Protein AF-A0A094BS01-F1 (afdb_monomer_lite)

Sequence (118 aa):
MRLLELLRDTLRKKVPPGAGDSTLRLKMDSAYDYYSLSKIDEDPDDLFEKFCGFFDDVRDMMEIENLSNARKAAYEEYTMDSMAAMIFGSNMIEKAGSTEETTLKLCKDVFTGTTVPQ

Structure (mmCIF, N/CA/C/O backbone):
data_AF-A0A094BS01-F1
#
_entry.id   AF-A0A094BS01-F1
#
loop_
_atom_site.group_PDB
_atom_site.id
_atom_site.type_symbol
_atom_site.label_atom_id
_atom_site.label_alt_id
_atom_site.label_comp_id
_atom_site.label_asym_id
_atom_site.label_entity_id
_atom_site.label_seq_id
_atom_site.pdbx_PDB_ins_code
_atom_site.Cartn_x
_atom_site.Cartn_y
_atom_site.Cartn_z
_atom_site.occupancy
_atom_site.B_iso_or_equiv
_atom_site.auth_seq_id
_atom_site.auth_comp_id
_atom_site.auth_asym_id
_atom_site.auth_atom_id
_atom_site.pdbx_PDB_model_num
ATOM 1 N N . MET A 1 1 ? -3.681 -29.356 2.239 1.00 50.09 1 MET A N 1
ATOM 2 C CA . MET A 1 1 ? -2.328 -28.866 1.900 1.00 50.09 1 MET A CA 1
ATOM 3 C C . MET A 1 1 ? -2.199 -27.449 2.415 1.00 50.09 1 MET A C 1
ATOM 5 O O . MET A 1 1 ? -3.134 -26.680 2.221 1.00 50.09 1 MET A O 1
ATOM 9 N N . ARG A 1 2 ? -1.121 -27.128 3.138 1.00 66.88 2 ARG A N 1
ATOM 10 C CA . ARG A 1 2 ? -0.937 -25.799 3.749 1.00 66.88 2 ARG A CA 1
ATOM 11 C C . ARG A 1 2 ? -0.362 -24.835 2.705 1.00 66.88 2 ARG A C 1
ATOM 13 O O . ARG A 1 2 ? 0.518 -25.227 1.950 1.00 66.88 2 ARG A O 1
ATOM 20 N N . LEU A 1 3 ? -0.836 -23.587 2.676 1.00 52.03 3 LEU A N 1
ATOM 21 C CA . LEU A 1 3 ? -0.412 -22.520 1.745 1.00 52.03 3 LEU A CA 1
ATOM 22 C C . LEU A 1 3 ? 1.122 -22.409 1.616 1.00 52.03 3 LEU A C 1
ATOM 24 O O . LEU A 1 3 ? 1.658 -22.254 0.522 1.00 52.03 3 LEU A O 1
ATOM 28 N N . LEU A 1 4 ? 1.818 -22.595 2.738 1.00 60.41 4 LEU A N 1
ATOM 29 C CA . LEU A 1 4 ? 3.277 -22.653 2.848 1.00 60.41 4 LEU A CA 1
ATOM 30 C C . LEU A 1 4 ? 3.928 -23.741 1.980 1.00 60.41 4 LEU A C 1
ATOM 32 O O . LEU A 1 4 ? 4.967 -23.499 1.374 1.00 60.41 4 LEU A O 1
ATOM 36 N N . GLU A 1 5 ? 3.332 -24.930 1.892 1.00 66.81 5 GLU A N 1
ATOM 37 C CA . GLU A 1 5 ? 3.862 -26.032 1.077 1.00 66.81 5 GLU A CA 1
ATOM 38 C C . GLU A 1 5 ? 3.704 -25.728 -0.413 1.00 66.81 5 GLU A C 1
ATOM 40 O O . GLU A 1 5 ? 4.632 -25.943 -1.189 1.00 66.81 5 GLU A O 1
ATOM 45 N N . LEU A 1 6 ? 2.566 -25.141 -0.797 1.00 69.25 6 LEU A N 1
ATOM 46 C CA . LEU A 1 6 ? 2.284 -24.757 -2.179 1.00 69.25 6 LEU A CA 1
ATOM 47 C C . LEU A 1 6 ? 3.221 -23.636 -2.657 1.00 69.25 6 LEU A C 1
ATOM 49 O O . LEU A 1 6 ? 3.748 -23.696 -3.769 1.00 69.25 6 LEU A O 1
ATOM 53 N N . LEU A 1 7 ? 3.464 -22.634 -1.807 1.00 58.84 7 LEU A N 1
ATOM 54 C CA . LEU A 1 7 ? 4.393 -21.537 -2.086 1.00 58.84 7 LEU A CA 1
ATOM 55 C C . LEU A 1 7 ? 5.828 -22.050 -2.230 1.00 58.84 7 LEU A C 1
ATOM 57 O O . LEU A 1 7 ? 6.513 -21.712 -3.196 1.00 58.84 7 LEU A O 1
ATOM 61 N N . ARG A 1 8 ? 6.264 -22.930 -1.323 1.00 64.00 8 ARG A N 1
ATOM 62 C CA . ARG A 1 8 ? 7.618 -23.500 -1.346 1.00 64.00 8 ARG A CA 1
ATOM 63 C C . ARG A 1 8 ? 7.862 -24.362 -2.583 1.00 64.00 8 ARG A C 1
ATOM 65 O O . ARG A 1 8 ? 8.921 -24.251 -3.199 1.00 64.00 8 ARG A O 1
ATOM 72 N N . ASP A 1 9 ? 6.885 -25.176 -2.974 1.00 64.88 9 ASP A N 1
ATOM 73 C CA . ASP A 1 9 ? 6.971 -26.001 -4.182 1.00 64.88 9 ASP A CA 1
ATOM 74 C C . ASP A 1 9 ? 6.944 -25.162 -5.461 1.00 64.88 9 ASP A C 1
ATOM 76 O O . ASP A 1 9 ? 7.663 -25.463 -6.415 1.00 64.88 9 ASP A O 1
ATOM 80 N N . THR A 1 10 ? 6.154 -24.088 -5.489 1.00 63.66 10 THR A N 1
ATOM 81 C CA . THR A 1 10 ? 6.067 -23.199 -6.656 1.00 63.66 10 THR A CA 1
ATOM 82 C C . THR A 1 10 ? 7.361 -22.407 -6.848 1.00 63.66 10 THR A C 1
ATOM 84 O O . THR A 1 10 ? 7.856 -22.306 -7.972 1.00 63.66 10 THR A O 1
ATOM 87 N N . LEU A 1 11 ? 7.963 -21.920 -5.758 1.00 54.59 11 LEU A N 1
ATOM 88 C CA . LEU A 1 11 ? 9.248 -21.216 -5.782 1.00 54.59 11 LEU A CA 1
ATOM 89 C C . LEU A 1 11 ? 10.398 -22.140 -6.208 1.00 54.59 11 LEU A C 1
ATOM 91 O O . LEU A 1 11 ? 11.197 -21.763 -7.063 1.00 54.59 11 LEU A O 1
ATOM 95 N N . ARG A 1 12 ? 10.432 -23.383 -5.706 1.00 55.69 12 ARG A N 1
ATOM 96 C CA . ARG A 1 12 ? 11.433 -24.392 -6.108 1.00 55.69 12 ARG A CA 1
ATOM 97 C C . ARG A 1 12 ? 11.294 -24.852 -7.559 1.00 55.69 12 ARG A C 1
ATOM 99 O O . ARG A 1 12 ? 12.291 -25.218 -8.170 1.00 55.69 12 ARG A O 1
ATOM 106 N N . LYS A 1 13 ? 10.078 -24.858 -8.114 1.00 55.94 13 LYS A N 1
ATOM 107 C CA . LYS A 1 13 ? 9.837 -25.223 -9.521 1.00 55.94 13 LYS A CA 1
ATOM 108 C C . LYS A 1 13 ? 10.174 -24.095 -10.495 1.00 55.94 13 LYS A C 1
ATOM 110 O O . LYS A 1 13 ? 10.536 -24.387 -11.630 1.00 55.94 13 LYS A O 1
ATOM 115 N N . LYS A 1 14 ? 10.040 -22.828 -10.082 1.00 49.59 14 LYS A N 1
ATOM 116 C CA . LYS A 1 14 ? 10.302 -21.662 -10.945 1.00 49.59 14 LYS A CA 1
ATOM 117 C C . LYS A 1 14 ? 11.722 -21.108 -10.846 1.00 49.59 14 LYS A C 1
ATOM 119 O O . LYS A 1 14 ? 12.153 -20.437 -11.778 1.00 49.59 14 LYS A O 1
ATOM 124 N N . VAL A 1 15 ? 12.451 -21.403 -9.772 1.00 47.12 15 VAL A N 1
ATOM 125 C CA . VAL A 1 15 ? 13.846 -20.986 -9.607 1.00 47.12 15 VAL A CA 1
ATOM 126 C C . VAL A 1 15 ? 14.702 -22.243 -9.457 1.00 47.12 15 VAL A C 1
ATOM 128 O O . VAL A 1 15 ? 14.685 -22.861 -8.389 1.00 47.12 15 VAL A O 1
ATOM 131 N N . PRO A 1 16 ? 15.427 -22.671 -10.509 1.00 48.09 16 PRO A N 1
ATOM 132 C CA . PRO A 1 16 ? 16.365 -23.769 -10.366 1.00 48.09 16 PRO A CA 1
ATOM 133 C C . PRO A 1 16 ? 17.413 -23.403 -9.301 1.00 48.09 16 PRO A C 1
ATOM 135 O O . PRO A 1 16 ? 17.854 -22.249 -9.260 1.00 48.09 16 PRO A O 1
ATOM 138 N N . PRO A 1 17 ? 17.847 -24.354 -8.454 1.00 48.59 17 PRO A N 1
ATOM 139 C CA . PRO A 1 17 ? 19.005 -24.139 -7.600 1.00 48.59 17 PRO A CA 1
ATOM 140 C C . PRO A 1 17 ? 20.188 -23.825 -8.512 1.00 48.59 17 PRO A C 1
ATOM 142 O O . PRO A 1 17 ? 20.433 -24.567 -9.463 1.00 48.59 17 PRO A O 1
ATOM 145 N N . GLY A 1 18 ? 20.859 -22.704 -8.247 1.00 53.78 18 GLY A N 1
ATOM 146 C CA . GLY A 1 18 ? 21.872 -22.117 -9.117 1.00 53.78 18 GLY A CA 1
ATOM 147 C C . GLY A 1 18 ? 22.835 -23.144 -9.709 1.00 53.78 18 GLY A C 1
ATOM 148 O O . GLY A 1 18 ? 23.735 -23.637 -9.035 1.00 53.78 18 GLY A O 1
ATOM 149 N N . ALA A 1 19 ? 22.659 -23.415 -10.997 1.00 45.47 19 ALA A N 1
ATOM 150 C CA . ALA A 1 19 ? 23.648 -24.041 -11.849 1.00 45.47 19 ALA A CA 1
ATOM 151 C C . ALA A 1 19 ? 23.772 -23.158 -13.093 1.00 45.47 19 ALA A C 1
ATOM 153 O O . ALA A 1 19 ? 22.785 -22.925 -13.781 1.00 45.47 19 ALA A O 1
ATOM 154 N N . GLY A 1 20 ? 24.983 -22.621 -13.267 1.00 51.47 20 GLY A N 1
ATOM 155 C CA . GLY A 1 20 ? 25.543 -21.879 -14.400 1.00 51.47 20 GLY A CA 1
ATOM 156 C C . GLY A 1 20 ? 24.620 -21.404 -15.528 1.00 51.47 20 GLY A C 1
ATOM 157 O O . GLY A 1 20 ? 24.025 -22.204 -16.238 1.00 51.47 20 GLY A O 1
ATOM 158 N N . ASP A 1 21 ? 24.682 -20.093 -15.776 1.00 52.84 21 ASP A N 1
ATOM 159 C CA . ASP A 1 21 ? 24.265 -19.414 -17.013 1.00 52.84 21 ASP A CA 1
ATOM 160 C C . ASP A 1 21 ? 22.754 -19.251 -17.259 1.00 52.84 21 ASP A C 1
ATOM 162 O O . ASP A 1 21 ? 22.203 -19.562 -18.314 1.00 52.84 21 ASP A O 1
ATOM 166 N N . SER A 1 22 ? 22.061 -18.630 -16.303 1.00 46.09 22 SER A N 1
ATOM 167 C CA . SER A 1 22 ? 20.774 -17.988 -16.581 1.00 46.09 22 SER A CA 1
ATOM 168 C C . SER A 1 22 ? 20.983 -16.668 -17.341 1.00 46.09 22 SER A C 1
ATOM 170 O O . SER A 1 22 ? 21.547 -15.711 -16.807 1.00 46.09 22 SER A O 1
ATOM 172 N N . THR A 1 23 ? 20.474 -16.582 -18.575 1.00 47.47 23 THR A N 1
ATOM 173 C CA . THR A 1 23 ? 20.512 -15.377 -19.437 1.00 47.47 23 THR A CA 1
ATOM 174 C C . THR A 1 23 ? 19.675 -14.208 -18.889 1.00 47.47 23 THR A C 1
ATOM 176 O O . THR A 1 23 ? 19.795 -13.077 -19.357 1.00 47.47 23 THR A O 1
ATOM 179 N N . LEU A 1 24 ? 18.852 -14.452 -17.864 1.00 45.00 24 LEU A N 1
ATOM 180 C CA . LEU A 1 24 ? 18.193 -13.417 -17.068 1.00 45.00 24 LEU A CA 1
ATOM 181 C C . LEU A 1 24 ? 19.197 -12.804 -16.088 1.00 45.00 24 LEU A C 1
ATOM 183 O O . LEU A 1 24 ? 19.291 -13.188 -14.925 1.00 45.00 24 LEU A O 1
ATOM 187 N N . ARG A 1 25 ? 19.962 -11.827 -16.574 1.00 42.97 25 ARG A N 1
ATOM 188 C CA . ARG A 1 25 ? 20.706 -10.911 -15.711 1.00 42.97 25 ARG A CA 1
ATOM 189 C C . ARG A 1 25 ? 19.786 -9.753 -15.347 1.00 42.97 25 ARG A C 1
ATOM 191 O O . ARG A 1 25 ? 19.609 -8.843 -16.154 1.00 42.97 25 ARG A O 1
ATOM 198 N N . LEU A 1 26 ? 19.214 -9.779 -14.143 1.00 49.09 26 LEU A N 1
ATOM 199 C CA . LEU A 1 26 ? 18.655 -8.572 -13.533 1.00 49.09 26 LEU A CA 1
ATOM 200 C C . LEU A 1 26 ? 19.815 -7.587 -13.362 1.00 49.09 26 LEU A C 1
ATOM 202 O O . LEU A 1 26 ? 20.689 -7.772 -12.515 1.00 49.09 26 LEU A O 1
ATOM 206 N N . LYS A 1 27 ? 19.895 -6.591 -14.245 1.00 44.59 27 LYS A N 1
ATOM 207 C CA . LYS A 1 27 ? 20.909 -5.546 -14.154 1.00 44.59 27 LYS A CA 1
ATOM 208 C C . LYS A 1 27 ? 20.429 -4.550 -13.104 1.00 44.59 27 LYS A C 1
ATOM 210 O O . LYS A 1 27 ? 19.662 -3.653 -13.434 1.00 44.59 27 LYS A O 1
ATOM 215 N N . MET A 1 28 ? 20.862 -4.739 -11.859 1.00 53.19 28 MET A N 1
ATOM 216 C CA . MET A 1 28 ? 20.645 -3.747 -10.806 1.00 53.19 28 MET A CA 1
ATOM 217 C C . MET A 1 28 ? 21.291 -2.427 -11.223 1.00 53.19 28 MET A C 1
ATOM 219 O O . MET A 1 28 ? 22.423 -2.406 -11.721 1.00 53.19 28 MET A O 1
ATOM 223 N N . ASP A 1 29 ? 20.551 -1.337 -11.062 1.00 52.66 29 ASP A N 1
ATOM 224 C CA . ASP A 1 29 ? 21.084 -0.003 -11.292 1.00 52.66 29 ASP A CA 1
ATOM 225 C C . ASP A 1 29 ? 22.143 0.325 -10.227 1.00 52.66 29 ASP A C 1
ATOM 227 O O . ASP A 1 29 ? 22.030 -0.058 -9.067 1.00 52.66 29 ASP A O 1
ATOM 231 N N . SER A 1 30 ? 23.169 1.070 -10.62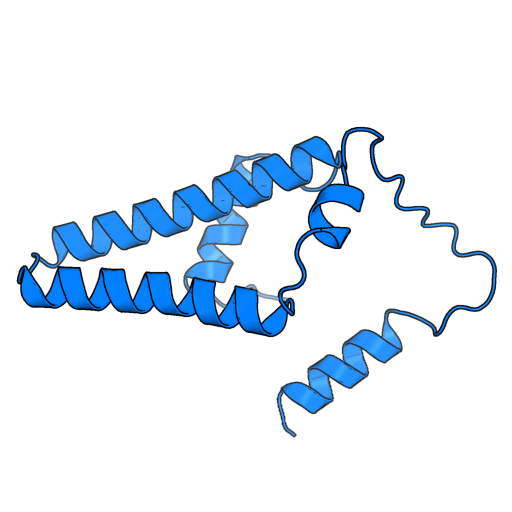3 1.00 56.75 30 SER A N 1
ATOM 232 C CA . SER A 1 30 ? 24.187 1.642 -9.736 1.00 56.75 30 SER A CA 1
ATOM 233 C C . SER A 1 30 ? 23.624 2.580 -8.662 1.00 56.75 30 SER A C 1
ATOM 235 O O . SER A 1 30 ? 24.298 2.829 -7.668 1.00 56.75 30 SER A O 1
ATOM 237 N N . ALA A 1 31 ? 22.402 3.089 -8.852 1.00 56.47 31 ALA A N 1
ATOM 238 C CA . ALA A 1 31 ? 21.666 3.850 -7.844 1.00 56.47 31 ALA A CA 1
ATOM 239 C C . ALA A 1 31 ? 21.030 2.967 -6.752 1.00 56.47 31 ALA A C 1
ATOM 241 O O . ALA A 1 31 ? 20.578 3.485 -5.732 1.00 56.47 31 ALA A O 1
ATOM 242 N N . TYR A 1 32 ? 20.978 1.647 -6.954 1.00 53.75 32 TYR A N 1
ATOM 243 C CA . TYR A 1 32 ? 20.406 0.706 -6.000 1.00 53.75 32 TYR A CA 1
ATOM 244 C C . TYR A 1 32 ? 21.445 0.373 -4.920 1.00 53.75 32 TYR A C 1
ATOM 246 O O . TYR A 1 32 ? 22.258 -0.544 -5.061 1.00 53.75 32 TYR A O 1
ATOM 254 N N . ASP A 1 33 ? 21.459 1.165 -3.846 1.00 59.00 33 ASP A N 1
ATOM 255 C CA . ASP A 1 33 ? 22.400 1.005 -2.736 1.00 59.00 33 ASP A CA 1
ATOM 256 C C . ASP A 1 33 ? 22.008 -0.162 -1.813 1.00 59.00 33 ASP A C 1
ATOM 258 O O . ASP A 1 33 ? 21.475 0.014 -0.716 1.00 59.00 33 ASP A O 1
ATOM 262 N N . TYR A 1 34 ? 22.323 -1.382 -2.247 1.00 49.91 34 TYR A N 1
ATOM 263 C CA . TYR A 1 34 ? 22.197 -2.580 -1.413 1.00 49.91 34 TYR A CA 1
ATOM 264 C C . TYR A 1 34 ? 23.045 -2.487 -0.129 1.00 49.91 34 TYR A C 1
ATOM 266 O O . TYR A 1 34 ? 22.710 -3.096 0.889 1.00 49.91 34 TYR A O 1
ATOM 274 N N . TYR A 1 35 ? 24.126 -1.693 -0.130 1.00 50.03 35 TYR A N 1
ATOM 275 C CA . TYR A 1 35 ? 24.964 -1.523 1.056 1.00 50.03 35 TYR A CA 1
ATOM 276 C C . TYR A 1 35 ? 24.260 -0.739 2.167 1.00 50.03 35 TYR A C 1
ATOM 278 O O . TYR A 1 35 ? 24.611 -0.919 3.333 1.00 50.03 35 TYR A O 1
ATOM 286 N N . SER A 1 36 ? 23.237 0.061 1.861 1.00 54.47 36 SER A N 1
ATOM 287 C CA . SER A 1 36 ? 22.383 0.658 2.893 1.00 54.47 36 SER A CA 1
ATOM 288 C C . SER A 1 36 ? 21.492 -0.375 3.587 1.00 54.47 36 SER A C 1
ATOM 290 O O . SER A 1 36 ? 21.314 -0.279 4.796 1.00 54.47 36 SER A O 1
ATOM 292 N N . LEU A 1 37 ? 21.026 -1.414 2.883 1.00 52.66 37 LEU A N 1
ATOM 293 C CA . LEU A 1 37 ? 20.295 -2.528 3.506 1.00 52.66 37 LEU A CA 1
ATOM 294 C C . LEU A 1 37 ? 21.220 -3.428 4.334 1.00 52.66 37 LEU A C 1
ATOM 296 O O . LEU A 1 37 ? 20.825 -3.885 5.393 1.00 52.66 37 LEU A O 1
ATOM 300 N N . SER A 1 38 ? 22.484 -3.605 3.931 1.00 53.00 38 SER A N 1
ATOM 301 C CA . SER A 1 38 ? 23.482 -4.317 4.755 1.00 53.00 38 SER A CA 1
ATOM 302 C C . SER A 1 38 ? 23.877 -3.594 6.054 1.00 53.00 38 SER A C 1
ATOM 304 O O . SER A 1 38 ? 24.602 -4.157 6.869 1.00 53.00 38 SER A O 1
ATOM 306 N N . LYS A 1 39 ? 23.440 -2.338 6.237 1.00 56.19 39 LYS A N 1
ATOM 307 C CA . LYS A 1 39 ? 23.568 -1.580 7.495 1.00 56.19 39 LYS A CA 1
ATOM 308 C C . LYS A 1 39 ? 22.320 -1.679 8.371 1.00 56.19 39 LYS A C 1
ATOM 310 O O . LYS A 1 39 ? 22.352 -1.206 9.504 1.00 56.19 39 LYS A O 1
ATOM 315 N N . ILE A 1 40 ? 21.233 -2.232 7.839 1.00 60.59 40 ILE A N 1
ATOM 316 C CA . ILE A 1 40 ? 20.039 -2.553 8.604 1.00 60.59 40 ILE A CA 1
ATOM 317 C C . ILE A 1 40 ? 20.301 -3.937 9.191 1.00 60.59 40 ILE A C 1
ATOM 319 O O . ILE A 1 40 ? 20.187 -4.946 8.509 1.00 60.59 40 ILE A O 1
ATOM 323 N N . ASP A 1 41 ? 20.727 -3.957 10.450 1.00 61.72 41 ASP A N 1
ATOM 324 C CA . ASP A 1 41 ? 20.968 -5.178 11.236 1.00 61.72 41 ASP A CA 1
ATOM 325 C C . ASP A 1 41 ? 19.642 -5.783 11.758 1.00 61.72 41 ASP A C 1
ATOM 327 O O . ASP A 1 41 ? 19.635 -6.566 12.702 1.00 61.72 41 ASP A O 1
ATOM 331 N N . GLU A 1 42 ? 18.505 -5.358 11.190 1.00 64.94 42 GLU A N 1
ATOM 332 C CA . GLU A 1 42 ? 17.168 -5.865 11.509 1.00 64.94 42 GLU A CA 1
ATOM 333 C C . GLU A 1 42 ? 16.810 -6.968 10.506 1.00 64.94 42 GLU A C 1
ATOM 335 O O . GLU A 1 42 ? 16.989 -6.808 9.293 1.00 64.94 42 GLU A O 1
ATOM 340 N N . ASP A 1 43 ? 16.314 -8.093 11.019 1.00 77.38 43 ASP A N 1
ATOM 341 C CA . ASP A 1 43 ? 15.838 -9.190 10.187 1.00 77.38 43 ASP A CA 1
ATOM 342 C C . ASP A 1 43 ? 14.679 -8.694 9.290 1.00 77.38 43 ASP A C 1
ATOM 344 O O . ASP A 1 43 ? 13.814 -7.943 9.755 1.00 77.38 43 ASP A O 1
ATOM 348 N N . PRO A 1 44 ? 14.634 -9.061 7.995 1.00 72.75 44 PRO A N 1
ATOM 349 C CA . PRO A 1 44 ? 13.525 -8.701 7.114 1.00 72.75 44 PRO A CA 1
ATOM 350 C C . PRO A 1 44 ? 12.140 -9.076 7.658 1.00 72.75 44 PRO A C 1
ATOM 352 O O . PRO A 1 44 ? 11.180 -8.347 7.400 1.00 72.75 44 PRO A O 1
ATOM 355 N N . ASP A 1 45 ? 12.035 -10.178 8.405 1.00 77.00 45 ASP A N 1
ATOM 356 C CA . ASP A 1 45 ? 10.788 -10.602 9.037 1.00 77.00 45 ASP A CA 1
ATOM 357 C C . ASP A 1 45 ? 10.410 -9.654 10.193 1.00 77.00 45 ASP A C 1
ATOM 359 O O . ASP A 1 45 ? 9.246 -9.259 10.292 1.00 77.00 45 ASP A O 1
ATOM 363 N N . ASP A 1 46 ? 11.381 -9.191 10.990 1.00 79.38 46 ASP A N 1
ATOM 364 C CA . ASP A 1 46 ? 11.160 -8.209 12.067 1.00 79.38 46 ASP A CA 1
ATOM 365 C C . ASP A 1 46 ? 10.689 -6.858 11.499 1.00 79.38 46 ASP A C 1
ATOM 367 O O . ASP A 1 46 ? 9.773 -6.216 12.024 1.00 79.38 46 ASP A O 1
ATOM 371 N N . LEU A 1 47 ? 11.291 -6.421 10.387 1.00 79.88 47 LEU A N 1
ATOM 372 C CA . LEU A 1 47 ? 10.882 -5.209 9.673 1.00 79.88 47 LEU A CA 1
ATOM 373 C C . LEU A 1 47 ? 9.459 -5.326 9.128 1.00 79.88 47 LEU A C 1
ATOM 375 O O . LEU A 1 47 ? 8.695 -4.358 9.179 1.00 79.88 47 LEU A O 1
ATOM 379 N N . PHE A 1 48 ? 9.104 -6.498 8.601 1.00 76.62 48 PHE A N 1
ATOM 380 C CA . PHE A 1 48 ? 7.760 -6.765 8.111 1.00 76.62 48 PHE A CA 1
ATOM 381 C C . PHE A 1 48 ? 6.739 -6.746 9.253 1.00 76.62 48 PHE A C 1
ATOM 383 O O . PHE A 1 48 ? 5.710 -6.083 9.131 1.00 76.62 48 PHE A O 1
ATOM 390 N N . GLU A 1 49 ? 7.037 -7.396 10.381 1.00 79.50 49 GLU A N 1
ATOM 391 C CA . GLU A 1 49 ? 6.169 -7.389 11.562 1.00 79.50 49 GLU A CA 1
ATOM 392 C C . GLU A 1 49 ? 5.970 -5.965 12.103 1.00 79.50 49 GLU A C 1
ATOM 394 O O . GLU A 1 49 ? 4.841 -5.538 12.349 1.00 79.50 49 GLU A O 1
ATOM 399 N N . LYS A 1 50 ? 7.047 -5.178 12.183 1.00 83.69 50 LYS A N 1
ATOM 400 C CA . LYS A 1 50 ? 6.995 -3.761 12.569 1.00 83.69 50 LYS A CA 1
ATOM 401 C C . LYS A 1 50 ? 6.147 -2.926 11.611 1.00 83.69 50 LYS A C 1
ATOM 403 O O . LYS A 1 50 ? 5.374 -2.079 12.051 1.00 83.69 50 LYS A O 1
ATOM 408 N N . PHE A 1 51 ? 6.266 -3.170 10.306 1.00 81.56 51 PHE A N 1
ATOM 409 C CA . PHE A 1 51 ? 5.438 -2.510 9.300 1.00 81.56 51 PHE A CA 1
ATOM 410 C C . PHE A 1 51 ? 3.955 -2.873 9.448 1.00 81.56 51 PHE A C 1
ATOM 412 O O . PHE A 1 51 ? 3.108 -1.984 9.381 1.00 81.56 51 PHE A O 1
ATOM 419 N N . CYS A 1 52 ? 3.637 -4.145 9.711 1.00 80.69 52 CYS A N 1
ATOM 420 C CA . CYS A 1 52 ? 2.277 -4.575 10.041 1.00 80.69 52 CYS A CA 1
ATOM 421 C C . CYS A 1 52 ? 1.735 -3.846 11.280 1.00 80.69 52 CYS A C 1
ATOM 423 O O . CYS A 1 52 ? 0.609 -3.350 11.239 1.00 80.69 52 CYS A O 1
ATOM 425 N N . GLY A 1 53 ? 2.557 -3.696 12.324 1.00 83.69 53 GLY A N 1
ATOM 426 C CA . GLY A 1 53 ? 2.197 -2.971 13.544 1.00 83.69 53 GLY A CA 1
ATOM 427 C C . GLY A 1 53 ? 1.759 -1.524 13.297 1.00 83.69 53 GLY A C 1
ATOM 428 O O . GLY A 1 53 ? 0.819 -1.056 13.931 1.00 83.69 53 GLY A O 1
ATOM 429 N N . PHE A 1 54 ? 2.336 -0.827 12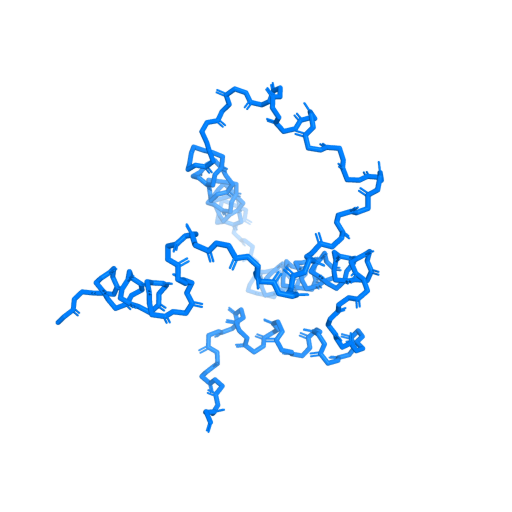.311 1.00 83.69 54 PHE A N 1
ATOM 430 C CA . PHE A 1 54 ? 1.891 0.532 11.976 1.00 83.69 54 PHE A CA 1
ATOM 431 C C . PHE A 1 54 ? 0.450 0.588 11.451 1.00 83.69 54 PHE A C 1
ATOM 433 O O . PHE A 1 54 ? -0.249 1.568 11.706 1.00 83.69 54 PHE A O 1
ATOM 440 N N . PHE A 1 55 ? -0.022 -0.435 10.731 1.00 81.88 55 PHE A N 1
ATOM 441 C CA . PHE A 1 55 ? -1.427 -0.481 10.309 1.00 81.88 55 PHE A CA 1
ATOM 442 C C . PHE A 1 55 ? -2.360 -0.735 11.488 1.00 81.88 55 PHE A C 1
ATOM 444 O O . PHE A 1 55 ? -3.444 -0.151 11.534 1.00 81.88 55 PHE A O 1
ATOM 451 N N . ASP A 1 56 ? -1.938 -1.578 12.431 1.00 84.69 56 ASP A N 1
ATOM 452 C CA . ASP A 1 56 ? -2.681 -1.826 13.663 1.00 84.69 56 ASP A CA 1
ATOM 453 C C . ASP A 1 56 ? -2.792 -0.541 14.496 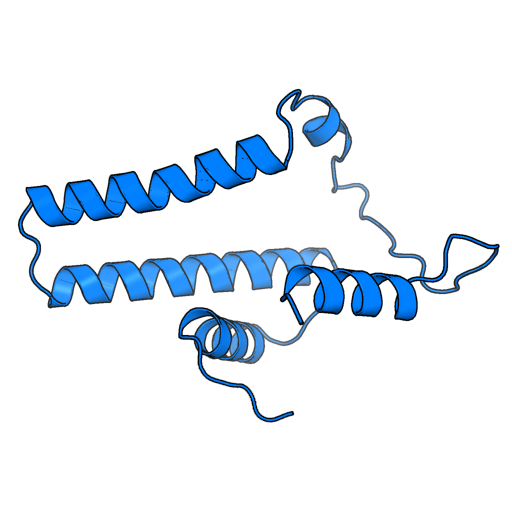1.00 84.69 56 ASP A C 1
ATOM 455 O O . ASP A 1 56 ? -3.899 -0.153 14.857 1.00 84.69 56 ASP A O 1
ATOM 459 N N . ASP A 1 57 ? -1.687 0.186 14.686 1.00 85.25 57 ASP A N 1
ATOM 460 C CA . ASP A 1 57 ? -1.667 1.465 15.407 1.00 85.25 57 ASP A CA 1
ATOM 461 C C . ASP A 1 57 ? -2.610 2.500 14.777 1.00 85.25 57 ASP A C 1
ATOM 463 O O . ASP A 1 57 ? -3.341 3.212 15.474 1.00 85.25 57 ASP A O 1
ATOM 467 N N . VAL A 1 58 ? -2.609 2.600 13.442 1.00 82.75 58 VAL A N 1
ATOM 468 C CA . VAL A 1 58 ? -3.506 3.526 12.745 1.00 82.75 58 VAL A CA 1
ATOM 469 C C . VAL A 1 58 ? -4.958 3.084 12.890 1.00 82.75 58 VAL A C 1
ATOM 471 O O . VAL A 1 58 ? -5.804 3.923 13.199 1.00 82.75 58 VAL A O 1
ATOM 474 N N . ARG A 1 59 ? -5.266 1.792 12.72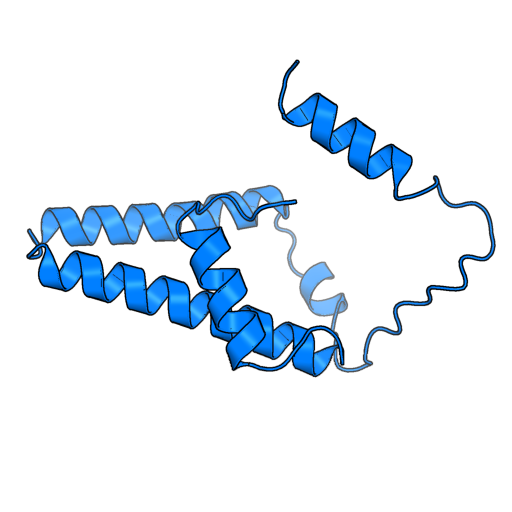7 1.00 82.19 59 ARG A N 1
ATOM 475 C CA . ARG A 1 59 ? -6.622 1.268 12.950 1.00 82.19 59 ARG A CA 1
ATOM 476 C C . ARG A 1 59 ? -7.105 1.605 14.358 1.00 82.19 59 ARG A C 1
ATOM 478 O O . ARG A 1 59 ? -8.205 2.137 14.504 1.00 82.19 59 ARG A O 1
ATOM 485 N N . ASP A 1 60 ? -6.283 1.348 15.366 1.00 86.12 60 ASP A N 1
ATOM 486 C CA . ASP A 1 60 ? -6.627 1.575 16.765 1.00 86.12 60 ASP A CA 1
ATOM 487 C C . ASP A 1 60 ? -6.865 3.074 17.028 1.00 86.12 60 ASP A C 1
ATOM 489 O O . ASP A 1 60 ? -7.860 3.445 17.654 1.00 86.12 60 ASP A O 1
ATOM 493 N N . MET A 1 61 ? -6.045 3.968 16.455 1.00 84.56 61 MET A N 1
ATOM 494 C CA . MET A 1 61 ? -6.307 5.414 16.491 1.00 84.56 61 MET A CA 1
ATOM 495 C C . MET A 1 61 ? -7.637 5.792 15.825 1.00 84.56 61 MET A C 1
ATOM 497 O O . MET A 1 61 ? -8.390 6.607 16.359 1.00 84.56 61 MET A O 1
ATOM 501 N N . MET A 1 62 ? -7.966 5.201 14.675 1.00 83.31 62 MET A N 1
ATOM 502 C CA . MET A 1 62 ? -9.233 5.463 13.982 1.00 83.31 62 MET A CA 1
ATOM 503 C C . MET A 1 62 ? -10.454 4.972 14.773 1.00 83.31 62 MET A C 1
ATOM 505 O O . MET A 1 62 ? -11.543 5.544 14.639 1.00 83.31 62 MET A O 1
ATOM 509 N N . GLU A 1 63 ? -10.296 3.913 15.568 1.00 83.88 63 GLU A N 1
ATOM 510 C CA . GLU A 1 63 ? -11.314 3.418 16.496 1.00 83.88 63 GLU A CA 1
ATOM 511 C C . GLU A 1 63 ? -11.474 4.335 17.712 1.00 83.88 63 GLU A C 1
ATOM 513 O O . GLU A 1 63 ? -12.606 4.706 18.031 1.00 83.88 63 GLU A O 1
ATOM 518 N N . ILE A 1 64 ? -10.369 4.768 18.331 1.00 86.19 64 ILE A N 1
ATOM 519 C CA . ILE A 1 64 ? -10.363 5.713 19.462 1.00 86.19 64 ILE A CA 1
ATOM 520 C C . ILE A 1 64 ? -11.051 7.031 19.084 1.00 86.19 64 ILE A C 1
ATOM 522 O O . ILE A 1 64 ? -11.893 7.533 19.827 1.00 86.19 64 ILE A O 1
ATOM 526 N N . GLU A 1 65 ? -10.741 7.565 17.902 1.00 85.25 65 GLU A N 1
ATOM 527 C CA . GLU A 1 65 ? -11.315 8.812 17.377 1.00 85.25 65 GLU A CA 1
ATOM 528 C C . GLU A 1 65 ? -12.763 8.652 16.872 1.00 85.25 65 GLU A C 1
ATOM 530 O O . GLU A 1 65 ? -13.374 9.618 16.406 1.00 85.25 65 GLU A O 1
ATOM 535 N N . ASN A 1 66 ? -13.324 7.436 16.936 1.00 85.19 66 ASN A N 1
ATOM 536 C CA . ASN A 1 66 ? -14.666 7.086 16.469 1.00 85.19 66 ASN A CA 1
ATOM 537 C C . ASN A 1 66 ? -14.969 7.658 15.070 1.00 85.19 66 ASN A C 1
ATOM 539 O O . ASN A 1 66 ? -16.003 8.294 14.830 1.00 85.19 66 ASN A O 1
ATOM 543 N N . LEU A 1 67 ? -14.016 7.483 14.145 1.00 84.06 67 LEU A N 1
ATOM 544 C CA . LEU A 1 67 ? -14.111 8.069 12.813 1.00 84.06 67 LEU A CA 1
ATOM 545 C C . LEU A 1 67 ? -15.348 7.563 12.070 1.00 84.06 67 LEU A C 1
ATOM 547 O O . LEU A 1 67 ? -15.690 6.379 12.110 1.00 84.06 67 LEU A O 1
ATOM 551 N N . SER A 1 68 ? -15.982 8.463 11.315 1.00 87.81 68 SER A N 1
ATOM 552 C CA . SER A 1 68 ? -17.087 8.087 10.438 1.00 87.81 68 SER A CA 1
ATOM 553 C C . SER A 1 68 ? -16.628 7.081 9.380 1.00 87.81 68 SER A C 1
ATOM 555 O O . SER A 1 68 ? -15.493 7.132 8.902 1.00 87.81 68 SER A O 1
ATOM 557 N N . ASN A 1 69 ? -17.543 6.215 8.941 1.00 87.06 69 ASN A N 1
ATOM 558 C CA . ASN A 1 69 ? -17.265 5.235 7.885 1.00 87.06 69 ASN A CA 1
ATOM 559 C C . ASN A 1 69 ? -16.717 5.886 6.604 1.00 87.06 69 ASN A C 1
ATOM 561 O O . ASN A 1 69 ? -15.868 5.307 5.940 1.00 87.06 69 ASN A O 1
ATOM 565 N N . ALA A 1 70 ? -17.144 7.115 6.290 1.00 83.31 70 ALA A N 1
ATOM 566 C CA . ALA A 1 70 ? -16.629 7.869 5.148 1.00 83.31 70 ALA A CA 1
ATOM 567 C C . ALA A 1 70 ? -15.137 8.220 5.291 1.00 83.31 70 ALA A C 1
ATOM 569 O O . ALA A 1 70 ? -14.396 8.148 4.317 1.00 83.31 70 ALA A O 1
ATOM 570 N N . ARG A 1 71 ? -14.676 8.571 6.501 1.00 81.81 71 ARG A N 1
ATOM 571 C CA . ARG A 1 71 ? -13.249 8.825 6.759 1.00 81.81 71 ARG A CA 1
ATOM 572 C C . ARG A 1 71 ? -12.432 7.539 6.757 1.00 81.81 71 ARG A C 1
ATOM 574 O O . ARG A 1 71 ? -11.311 7.557 6.266 1.00 81.81 71 ARG A O 1
ATOM 581 N N . LYS A 1 72 ? -13.000 6.439 7.266 1.00 84.31 72 LYS A N 1
ATOM 582 C CA . LYS A 1 72 ? -12.359 5.117 7.215 1.00 84.31 72 LYS A CA 1
ATOM 583 C C . LYS A 1 72 ? -12.129 4.664 5.772 1.00 84.31 72 LYS A C 1
ATOM 585 O O . LYS A 1 72 ? -10.995 4.393 5.401 1.00 84.31 72 LYS A O 1
ATOM 590 N N . ALA A 1 73 ? -13.169 4.730 4.942 1.00 87.12 73 ALA A N 1
ATOM 591 C CA . ALA A 1 73 ? -13.079 4.401 3.521 1.00 87.12 73 ALA A CA 1
ATOM 592 C C . ALA A 1 73 ? -12.084 5.300 2.763 1.00 87.12 73 ALA A C 1
ATOM 594 O O . ALA A 1 73 ? -11.288 4.803 1.975 1.00 87.12 73 ALA A O 1
ATOM 595 N N . ALA A 1 74 ? -12.078 6.611 3.032 1.00 85.25 74 ALA A N 1
ATOM 596 C CA . ALA A 1 74 ? -11.130 7.532 2.400 1.00 85.25 74 ALA A CA 1
ATOM 597 C C . ALA A 1 74 ? -9.668 7.231 2.775 1.00 85.25 74 ALA A C 1
ATOM 599 O O . ALA A 1 74 ? -8.773 7.389 1.949 1.00 85.25 74 ALA A O 1
ATOM 600 N N . TYR A 1 75 ? -9.416 6.797 4.013 1.00 85.94 75 TYR A N 1
ATOM 601 C CA . TYR A 1 75 ? -8.081 6.385 4.442 1.00 85.94 75 TYR A CA 1
ATOM 602 C C . TYR A 1 75 ? -7.640 5.078 3.770 1.00 85.94 75 TYR A C 1
ATOM 604 O O . TYR A 1 75 ? -6.505 4.989 3.300 1.00 85.94 75 TYR A O 1
ATOM 612 N N . GLU A 1 76 ? -8.529 4.085 3.682 1.00 86.75 76 GLU A N 1
ATOM 613 C CA . GLU A 1 76 ? -8.260 2.832 2.964 1.00 86.75 76 GLU A CA 1
ATOM 614 C C . GLU A 1 76 ? -7.946 3.096 1.484 1.00 86.75 76 GLU A C 1
ATOM 616 O O . GLU A 1 76 ? -6.947 2.596 0.966 1.00 86.75 76 GLU A O 1
ATOM 621 N N . GLU A 1 77 ? -8.743 3.937 0.817 1.00 89.31 77 GLU A N 1
ATOM 622 C CA . GLU A 1 77 ? -8.510 4.351 -0.571 1.00 89.31 77 GLU A CA 1
ATOM 623 C C . GLU A 1 77 ? -7.156 5.052 -0.736 1.00 89.31 77 GLU A C 1
ATOM 625 O O . GLU A 1 77 ? -6.352 4.651 -1.578 1.00 89.31 77 GLU A O 1
ATOM 630 N N . TYR A 1 78 ? -6.859 6.033 0.122 1.00 88.19 78 TYR A N 1
ATOM 631 C CA . TYR A 1 78 ? -5.580 6.743 0.114 1.00 88.19 78 TYR A CA 1
ATOM 632 C C . TYR A 1 78 ? -4.383 5.801 0.313 1.00 88.19 78 TYR A C 1
ATOM 634 O O . TYR A 1 78 ? -3.345 5.954 -0.338 1.00 88.19 78 TYR A O 1
ATOM 642 N N . THR A 1 79 ? -4.525 4.814 1.196 1.00 87.88 79 THR A N 1
ATOM 643 C CA . THR A 1 79 ? -3.483 3.824 1.490 1.00 87.88 79 THR A CA 1
ATOM 644 C C . THR A 1 79 ? -3.221 2.937 0.277 1.00 87.88 79 THR A C 1
ATOM 646 O O . THR A 1 79 ? -2.070 2.781 -0.133 1.00 87.88 79 THR A O 1
ATOM 649 N N . MET A 1 80 ? -4.281 2.418 -0.351 1.00 89.19 80 MET A N 1
ATOM 650 C CA . MET A 1 80 ? -4.170 1.609 -1.567 1.00 89.19 80 MET A CA 1
ATOM 651 C C . MET A 1 80 ? -3.533 2.392 -2.721 1.00 89.19 80 MET A C 1
ATOM 653 O O . MET A 1 80 ? -2.634 1.873 -3.386 1.00 89.19 80 MET A O 1
ATOM 657 N N . ASP A 1 81 ? -3.952 3.641 -2.937 1.00 90.12 81 ASP A N 1
ATOM 658 C CA . ASP A 1 81 ? -3.389 4.507 -3.978 1.00 90.12 81 ASP A CA 1
ATOM 659 C C . ASP A 1 81 ? -1.901 4.791 -3.734 1.00 90.12 81 ASP A C 1
ATOM 661 O O . ASP A 1 81 ? -1.086 4.691 -4.653 1.00 90.12 81 ASP A O 1
ATOM 665 N N . SER A 1 82 ? -1.525 5.074 -2.484 1.00 89.25 82 SER A N 1
ATOM 666 C CA . SER A 1 82 ? -0.133 5.339 -2.107 1.00 89.25 82 SER A CA 1
ATOM 667 C C . SER A 1 82 ? 0.761 4.116 -2.330 1.00 89.25 82 SER A C 1
ATOM 669 O O . SER A 1 82 ? 1.852 4.232 -2.893 1.00 89.25 82 SER A O 1
ATOM 671 N N . MET A 1 83 ? 0.289 2.923 -1.952 1.00 90.06 83 MET A N 1
ATOM 672 C CA . MET A 1 83 ? 1.012 1.670 -2.187 1.00 90.06 83 MET A CA 1
ATOM 673 C C . MET A 1 83 ? 1.148 1.361 -3.684 1.00 90.06 83 MET A C 1
ATOM 675 O O . MET A 1 83 ? 2.229 0.984 -4.138 1.00 90.06 83 MET A O 1
ATOM 679 N N . ALA A 1 84 ? 0.084 1.558 -4.468 1.00 90.69 84 ALA A N 1
ATOM 680 C CA . ALA A 1 84 ? 0.111 1.344 -5.913 1.00 90.69 84 ALA A CA 1
ATOM 681 C C . ALA A 1 84 ? 1.090 2.299 -6.621 1.00 90.69 84 ALA A C 1
ATOM 683 O O . ALA A 1 84 ? 1.850 1.871 -7.493 1.00 90.69 84 ALA A O 1
ATOM 684 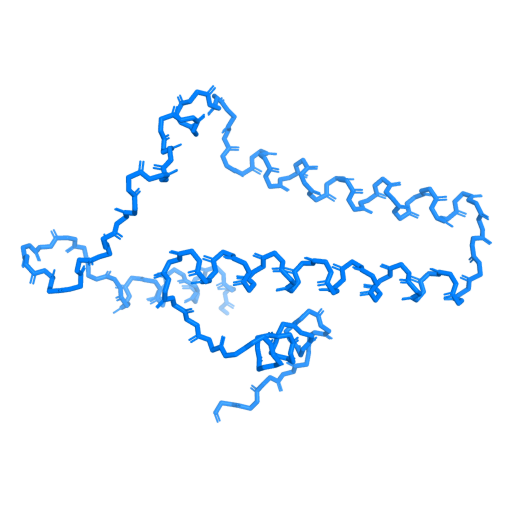N N . ALA A 1 85 ? 1.122 3.571 -6.213 1.00 90.44 85 ALA A N 1
ATOM 685 C CA . ALA A 1 85 ? 2.063 4.559 -6.732 1.00 90.44 85 ALA A CA 1
ATOM 686 C C . ALA A 1 85 ? 3.520 4.202 -6.396 1.00 90.44 85 ALA A C 1
ATOM 688 O O . ALA A 1 85 ? 4.395 4.311 -7.256 1.00 90.44 85 ALA A O 1
ATOM 689 N N . MET A 1 86 ? 3.784 3.717 -5.176 1.00 90.44 86 MET A N 1
ATOM 690 C CA . MET A 1 86 ? 5.113 3.241 -4.779 1.00 90.44 86 MET A CA 1
ATOM 691 C C . MET A 1 86 ? 5.573 2.057 -5.644 1.00 90.44 86 MET A C 1
ATOM 693 O O . MET A 1 86 ? 6.703 2.059 -6.132 1.00 90.44 86 MET A O 1
ATOM 697 N N . ILE A 1 87 ? 4.691 1.081 -5.892 1.00 89.81 87 ILE A N 1
ATOM 698 C CA . ILE A 1 87 ? 4.977 -0.067 -6.769 1.00 89.81 87 ILE A CA 1
ATOM 699 C C . ILE A 1 87 ? 5.268 0.400 -8.198 1.00 89.81 87 ILE A C 1
ATOM 701 O O . ILE A 1 87 ? 6.252 -0.032 -8.800 1.00 89.81 87 ILE A O 1
ATOM 705 N N . PHE A 1 88 ? 4.447 1.302 -8.741 1.00 90.69 88 PHE A N 1
ATOM 706 C CA . PHE A 1 88 ? 4.677 1.862 -10.071 1.00 90.69 88 PHE A CA 1
ATOM 707 C C . PHE A 1 88 ? 6.027 2.586 -10.157 1.00 90.69 88 PHE A C 1
ATOM 709 O O . PHE A 1 88 ? 6.798 2.331 -11.081 1.00 90.69 88 PHE A O 1
ATOM 716 N N . GLY A 1 89 ? 6.355 3.423 -9.169 1.00 87.62 89 GLY A N 1
ATOM 717 C CA . GLY A 1 89 ? 7.648 4.102 -9.092 1.00 87.62 89 GLY A CA 1
ATOM 718 C C . GLY A 1 89 ? 8.826 3.126 -9.056 1.00 87.62 89 GLY A C 1
ATOM 719 O O . GLY A 1 89 ? 9.781 3.295 -9.816 1.00 87.62 89 GLY A O 1
ATOM 720 N N . SER A 1 90 ? 8.729 2.067 -8.245 1.00 87.62 90 SER A N 1
ATOM 721 C CA . SER A 1 90 ? 9.745 1.007 -8.182 1.00 87.62 90 SER A CA 1
ATOM 722 C C . SER A 1 90 ? 9.937 0.329 -9.542 1.00 87.62 90 SER A C 1
ATOM 724 O O . SER A 1 90 ? 11.062 0.201 -10.022 1.00 87.62 90 SER A O 1
ATOM 726 N N . ASN A 1 91 ? 8.839 -0.031 -10.212 1.00 87.19 91 ASN A N 1
ATOM 727 C CA . ASN A 1 91 ? 8.875 -0.662 -11.532 1.00 87.19 91 ASN A CA 1
ATOM 728 C C . ASN A 1 91 ? 9.524 0.248 -12.587 1.00 87.19 91 ASN A C 1
ATOM 730 O O . ASN A 1 91 ? 10.318 -0.214 -13.408 1.00 87.19 91 ASN A O 1
ATOM 734 N N . MET A 1 92 ? 9.226 1.550 -12.551 1.00 87.19 92 MET A N 1
ATOM 735 C CA . MET A 1 92 ? 9.776 2.524 -13.496 1.00 87.19 92 MET A CA 1
ATOM 736 C C . MET A 1 92 ? 11.292 2.694 -13.356 1.00 87.19 92 MET A C 1
ATOM 738 O O . MET A 1 92 ? 11.979 2.809 -14.373 1.00 87.19 92 MET A O 1
ATOM 742 N N . ILE A 1 93 ? 11.824 2.663 -12.128 1.00 82.94 93 ILE A N 1
ATOM 743 C CA . ILE A 1 93 ? 13.276 2.689 -11.875 1.00 82.94 93 ILE A CA 1
ATOM 744 C C . ILE A 1 93 ? 13.946 1.463 -12.514 1.00 82.94 93 ILE A C 1
ATOM 746 O O . ILE A 1 93 ? 14.988 1.581 -13.160 1.00 82.94 93 ILE A O 1
ATOM 750 N N . GLU A 1 94 ? 13.308 0.298 -12.416 1.00 83.81 94 GLU A N 1
ATOM 751 C CA . GLU A 1 94 ? 13.814 -0.967 -12.958 1.00 83.81 94 GLU A CA 1
ATOM 752 C C . GLU A 1 94 ? 13.525 -1.170 -14.457 1.00 83.81 94 GLU A C 1
ATOM 754 O O . GLU A 1 94 ? 13.950 -2.169 -15.042 1.00 83.81 94 GLU A O 1
ATOM 759 N N . LYS A 1 95 ? 12.829 -0.225 -15.108 1.00 83.75 95 LYS A N 1
ATOM 760 C CA . LYS A 1 95 ? 12.318 -0.355 -16.489 1.00 83.75 95 LYS A CA 1
ATOM 761 C C . LYS A 1 95 ? 11.472 -1.621 -16.685 1.00 83.75 95 LYS A C 1
ATOM 763 O O . LYS A 1 95 ? 11.508 -2.245 -17.748 1.00 83.75 95 LYS A O 1
ATOM 768 N N . ALA A 1 96 ? 10.726 -1.992 -15.653 1.00 84.00 96 ALA A N 1
ATOM 769 C CA . ALA A 1 96 ? 9.818 -3.126 -15.622 1.00 84.00 96 ALA A CA 1
ATOM 770 C C . ALA A 1 96 ? 8.356 -2.653 -15.551 1.00 84.00 96 ALA A C 1
ATOM 772 O O . ALA A 1 96 ? 8.068 -1.471 -15.368 1.00 84.00 96 ALA A O 1
ATOM 773 N N . GLY A 1 97 ? 7.418 -3.592 -15.680 1.00 84.56 97 GLY A N 1
ATOM 774 C CA . GLY A 1 97 ? 5.991 -3.324 -15.492 1.00 84.56 97 GLY A CA 1
ATOM 775 C C . GLY A 1 97 ? 5.276 -2.730 -16.712 1.00 84.56 97 GLY A C 1
ATOM 776 O O . GLY A 1 97 ? 5.714 -2.875 -17.853 1.00 84.56 97 GLY A O 1
ATOM 777 N N . SER A 1 98 ? 4.114 -2.127 -16.455 1.00 88.31 98 SER A N 1
ATOM 778 C CA . SER A 1 98 ? 3.213 -1.536 -17.454 1.00 88.31 98 SER A CA 1
ATOM 779 C C . SER A 1 98 ? 3.028 -0.037 -17.179 1.00 88.31 98 SER A C 1
ATOM 781 O O . SER A 1 98 ? 3.644 0.522 -16.276 1.00 88.31 98 SER A O 1
ATOM 783 N N . THR A 1 99 ? 2.160 0.623 -17.945 1.00 92.12 99 THR A N 1
ATOM 784 C CA . THR A 1 99 ? 1.682 1.984 -17.662 1.00 92.12 99 THR A CA 1
ATOM 785 C C . THR A 1 99 ? 1.163 2.139 -16.227 1.00 92.12 99 THR A C 1
ATOM 787 O O . THR A 1 99 ? 0.739 1.169 -15.588 1.00 92.12 99 THR A O 1
ATOM 790 N N . GLU A 1 100 ? 1.164 3.382 -15.743 1.00 90.50 100 GLU A N 1
ATOM 791 C CA . GLU A 1 100 ? 0.630 3.761 -14.432 1.00 90.50 100 GLU A CA 1
ATOM 792 C C . GLU A 1 100 ? -0.810 3.269 -14.261 1.00 90.50 100 GLU A C 1
ATOM 794 O O . GLU A 1 100 ? -1.096 2.527 -13.330 1.00 90.50 100 GLU A O 1
ATOM 799 N N . GLU A 1 101 ? -1.686 3.570 -15.224 1.00 92.75 101 GLU A N 1
ATOM 800 C CA . GLU A 1 101 ? -3.094 3.154 -15.209 1.00 92.75 101 GLU A CA 1
ATOM 801 C C . GLU A 1 101 ? -3.258 1.637 -15.023 1.00 92.75 101 GLU A C 1
ATOM 803 O O . GLU A 1 101 ? -4.007 1.188 -14.153 1.00 92.75 101 GLU A O 1
ATOM 808 N N . THR A 1 102 ? -2.521 0.833 -15.798 1.00 90.94 102 THR A N 1
ATOM 809 C CA . THR A 1 102 ? -2.577 -0.631 -15.692 1.00 90.94 102 THR A CA 1
ATOM 810 C C . THR A 1 102 ? -2.044 -1.113 -14.346 1.00 90.94 102 THR A C 1
ATOM 812 O O . THR A 1 102 ? -2.622 -2.021 -13.751 1.00 90.94 102 THR A O 1
ATOM 815 N N . THR A 1 103 ? -0.959 -0.509 -13.855 1.00 91.56 103 THR A N 1
ATOM 816 C CA . THR A 1 103 ? -0.350 -0.871 -12.569 1.00 91.56 103 THR A CA 1
ATOM 817 C C . THR A 1 103 ? -1.296 -0.558 -11.415 1.00 91.56 103 THR A C 1
ATOM 819 O O . THR A 1 103 ? -1.538 -1.427 -10.580 1.00 91.56 103 THR A O 1
ATOM 822 N N . LEU A 1 104 ? -1.892 0.637 -11.400 1.00 90.88 104 LEU A N 1
ATOM 823 C CA . LEU A 1 104 ? -2.853 1.058 -10.382 1.00 90.88 104 LEU A CA 1
ATOM 824 C C . LEU A 1 104 ? -4.084 0.155 -10.374 1.00 90.88 104 LEU A C 1
ATOM 826 O O . LEU A 1 104 ? -4.486 -0.308 -9.309 1.00 90.88 104 LEU A O 1
ATOM 830 N N . LYS A 1 105 ? -4.654 -0.138 -11.548 1.00 90.50 105 LYS A N 1
ATOM 831 C CA . LYS A 1 105 ? -5.809 -1.034 -11.660 1.00 90.50 105 LYS A CA 1
ATOM 832 C C . LYS A 1 105 ? -5.503 -2.418 -11.088 1.00 90.50 105 LYS A C 1
ATOM 834 O O . LYS A 1 105 ? -6.250 -2.904 -10.247 1.00 90.50 105 LYS A O 1
ATOM 839 N N . LEU A 1 106 ? -4.383 -3.018 -11.496 1.00 90.25 106 LEU A N 1
ATOM 840 C CA . LEU A 1 106 ? -3.983 -4.339 -11.015 1.00 90.25 106 LEU A CA 1
ATOM 841 C C . LEU A 1 106 ? -3.738 -4.338 -9.500 1.00 90.25 106 LEU A C 1
ATOM 843 O O . LEU A 1 106 ? -4.176 -5.253 -8.809 1.00 90.25 106 LEU A O 1
ATOM 847 N N . CYS A 1 107 ? -3.068 -3.308 -8.977 1.00 90.69 107 CYS A N 1
ATOM 848 C CA . CYS A 1 107 ? -2.823 -3.182 -7.543 1.00 90.69 107 CYS A CA 1
ATOM 849 C C . CYS A 1 107 ? -4.136 -3.064 -6.761 1.00 90.69 107 CYS A C 1
ATOM 851 O O . CYS A 1 107 ? -4.292 -3.752 -5.760 1.00 90.69 107 CYS A O 1
ATOM 853 N N . LYS A 1 108 ? -5.107 -2.271 -7.234 1.00 88.69 108 LYS A N 1
ATOM 854 C CA . LYS A 1 108 ? -6.434 -2.165 -6.602 1.00 88.69 108 LYS A CA 1
ATOM 855 C C . LYS A 1 108 ? -7.169 -3.501 -6.585 1.00 88.69 108 LYS A C 1
ATOM 857 O O . LYS A 1 108 ? -7.685 -3.892 -5.539 1.00 88.69 108 LYS A O 1
ATOM 862 N N . ASP A 1 109 ? -7.174 -4.226 -7.701 1.00 87.38 109 ASP A N 1
ATOM 863 C CA . ASP A 1 109 ? -7.798 -5.551 -7.774 1.00 87.38 109 ASP A CA 1
ATOM 864 C C . ASP A 1 109 ? -7.148 -6.519 -6.764 1.00 87.38 109 ASP A C 1
ATOM 866 O O . ASP A 1 109 ? -7.848 -7.223 -6.037 1.00 87.38 109 ASP A O 1
ATOM 870 N N . VAL A 1 110 ? -5.815 -6.499 -6.645 1.00 88.31 110 VAL A N 1
ATOM 871 C CA . VAL A 1 110 ? -5.069 -7.340 -5.693 1.00 88.31 110 VAL A CA 1
ATOM 872 C C . VAL A 1 110 ? -5.320 -6.931 -4.238 1.00 88.31 110 VAL A C 1
ATOM 874 O O . VAL A 1 110 ? -5.619 -7.792 -3.412 1.00 88.31 110 VAL A O 1
ATOM 877 N N . PHE A 1 111 ? -5.222 -5.642 -3.905 1.00 88.19 111 PHE A N 1
ATOM 878 C CA . PHE A 1 111 ? -5.378 -5.140 -2.534 1.00 88.19 111 PHE A CA 1
ATOM 879 C C . PHE A 1 111 ? -6.798 -5.322 -1.998 1.00 88.19 111 PHE A C 1
ATOM 881 O O . PHE A 1 111 ? -6.977 -5.612 -0.820 1.00 88.19 111 PHE A O 1
ATOM 888 N N . THR A 1 112 ? -7.805 -5.225 -2.867 1.00 85.31 112 THR A N 1
ATOM 889 C CA . THR A 1 112 ? -9.207 -5.494 -2.507 1.00 85.31 112 THR A CA 1
ATOM 890 C C . THR A 1 112 ? -9.530 -6.988 -2.407 1.00 85.31 112 THR A C 1
ATOM 892 O O . THR A 1 112 ? -10.651 -7.353 -2.058 1.00 85.31 112 THR A O 1
ATOM 895 N N . GLY A 1 113 ? -8.569 -7.870 -2.707 1.00 81.88 113 GLY A N 1
ATOM 896 C CA . GLY A 1 113 ? -8.773 -9.317 -2.699 1.00 81.88 113 GLY A CA 1
ATOM 897 C C . GLY A 1 113 ? -9.658 -9.810 -3.844 1.00 81.88 113 GLY A C 1
ATOM 898 O O . GLY A 1 113 ? -10.206 -10.913 -3.768 1.00 81.88 113 GLY A O 1
ATOM 899 N N . THR A 1 114 ? -9.811 -9.017 -4.908 1.00 78.06 114 THR A N 1
ATOM 900 C CA . THR A 1 114 ? -10.551 -9.431 -6.097 1.00 78.06 114 THR A CA 1
ATOM 901 C C . THR A 1 114 ? -9.787 -10.568 -6.769 1.00 78.06 114 THR A C 1
ATOM 903 O O . THR A 1 114 ? -8.624 -10.434 -7.148 1.00 78.06 114 THR A O 1
ATOM 906 N N . THR A 1 115 ? -10.429 -11.726 -6.922 1.00 67.00 115 THR A N 1
ATOM 907 C CA . THR A 1 115 ? -9.830 -12.852 -7.643 1.00 67.00 115 THR A CA 1
ATOM 908 C C . THR A 1 115 ? -9.642 -12.477 -9.108 1.00 67.00 115 THR A C 1
ATOM 910 O O . THR A 1 115 ? -10.618 -12.384 -9.853 1.00 67.00 115 THR A O 1
ATOM 913 N N . VAL A 1 116 ? -8.392 -12.286 -9.526 1.00 58.25 116 VAL A N 1
ATOM 914 C CA . VAL A 1 116 ? -8.044 -12.095 -10.936 1.00 58.25 116 VAL A CA 1
ATOM 915 C C . VAL A 1 116 ? -8.273 -13.430 -11.667 1.00 58.25 116 VAL A C 1
ATOM 917 O O . VAL A 1 116 ? -7.706 -14.442 -11.240 1.00 58.25 116 VAL A O 1
ATOM 920 N N . PRO A 1 117 ? -9.109 -13.485 -12.725 1.00 55.97 117 PRO A N 1
ATOM 921 C CA . PRO A 1 117 ? -9.258 -14.688 -13.541 1.00 55.97 117 PRO A CA 1
ATOM 922 C C . PRO A 1 117 ? -7.898 -15.093 -14.125 1.00 55.97 117 PRO A C 1
ATOM 924 O O . PRO A 1 117 ? -7.187 -14.237 -14.653 1.00 55.97 117 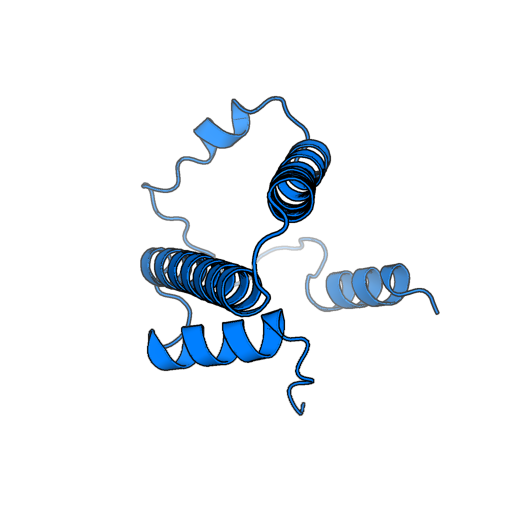PRO A O 1
ATOM 927 N N . GLN A 1 118 ? -7.539 -16.374 -13.995 1.00 41.41 118 GLN A N 1
ATOM 928 C CA . GLN A 1 118 ? -6.325 -16.941 -14.600 1.00 41.41 118 GLN A CA 1
ATOM 929 C C . GLN A 1 118 ? -6.468 -17.122 -16.109 1.00 41.41 118 GLN A C 1
ATOM 931 O O . GLN A 1 118 ? -7.581 -17.490 -16.551 1.00 41.41 118 GLN A O 1
#

pLDDT: mean 73.6, std 16.1, range [41.41, 92.75]

Radius of gyration: 18.73 Å; chains: 1; bounding box: 43×38×39 Å

Foldseek 3Di:
DDPVVVVVVVCCVVDPDDDDDDPPDQPDDPVPPVVVVVVPPDDPVNVVVVVVVVVVVVVVVCVVVVPDPVVVVVVLVVVLQVVLVVVVVVCVVSVHDDDSVVSSVVSVCVSVVPDDDD

Secondary structure (DSSP, 8-state):
--HHHHHHHHHHHHS----S--S------TT--HHHHTT--S-HHHHHHHHHHHHHHHHHHHHHTT--HHHHHHHHHHHHHHHHHHHHHHHHHTT-S--HHHHHHHHHHHHTT-----